Protein AF-A0A9D2PCH5-F1 (afdb_monomer_lite)

Foldseek 3Di:
DVVVVVVVVVVVCCCVPPVVVCVVVVVVVVCCVVVVNVVVVCVVVVCCQLVVVVVCPDDDDDPPDDRPVRD

pLDDT: mean 76.45, std 14.34, range [45.94, 95.0]

Secondary structure (DSSP, 8-state):
-HHHHHHHHHHHHHIIIIIHHHHHHHHHHHHHHHTTSHHHHHHHHHHHHHHHHHH-TTS---TT---TTT-

Structure (mmCIF, N/CA/C/O backbone):
data_AF-A0A9D2PCH5-F1
#
_entry.id   AF-A0A9D2PCH5-F1
#
loop_
_atom_site.group_PDB
_atom_site.id
_atom_site.type_symbol
_atom_site.label_atom_id
_atom_site.label_alt_id
_atom_site.label_comp_id
_atom_site.label_asym_id
_atom_site.label_entity_id
_atom_site.label_seq_id
_atom_site.pdbx_PDB_ins_code
_atom_site.Cartn_x
_atom_site.Cartn_y
_atom_site.Cartn_z
_atom_site.occupancy
_atom_site.B_iso_or_equiv
_atom_site.auth_seq_id
_atom_site.auth_comp_id
_atom_site.auth_asym_id
_atom_site.auth_atom_id
_atom_site.pdbx_PDB_model_num
ATOM 1 N N . MET A 1 1 ? -13.417 0.913 36.139 1.00 60.50 1 MET A N 1
ATOM 2 C CA . MET A 1 1 ? -12.113 1.108 35.462 1.00 60.50 1 MET A CA 1
ATOM 3 C C . MET A 1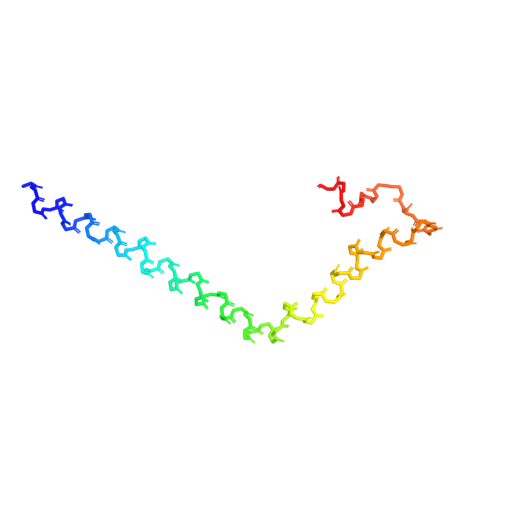 1 ? -11.834 0.027 34.419 1.00 60.50 1 MET A C 1
ATOM 5 O O . MET A 1 1 ? -11.277 0.347 33.380 1.00 60.50 1 MET A O 1
ATOM 9 N N . GLU A 1 2 ? -12.266 -1.221 34.621 1.00 69.38 2 GLU A N 1
ATOM 10 C CA . GLU A 1 2 ? -12.045 -2.316 33.656 1.00 69.38 2 GLU A CA 1
ATOM 11 C C . GLU A 1 2 ? -12.882 -2.193 32.371 1.00 69.38 2 GLU A C 1
ATOM 13 O O . GLU A 1 2 ? -12.374 -2.418 31.277 1.00 69.38 2 GLU A O 1
ATOM 18 N N . THR A 1 3 ? -14.131 -1.732 32.469 1.00 73.38 3 THR A N 1
ATOM 19 C CA . THR A 1 3 ? -15.048 -1.613 31.320 1.00 73.38 3 THR A CA 1
ATOM 20 C C . THR A 1 3 ? -14.605 -0.554 30.305 1.00 73.38 3 THR A C 1
ATOM 22 O O . THR A 1 3 ? -14.746 -0.747 29.102 1.00 73.38 3 THR A O 1
ATOM 25 N N . VAL A 1 4 ? -14.022 0.555 30.779 1.00 80.00 4 VAL A N 1
ATOM 26 C CA . VAL A 1 4 ? -13.479 1.616 29.912 1.00 80.00 4 VAL A CA 1
ATOM 27 C C . VAL A 1 4 ? -12.241 1.109 29.173 1.00 80.00 4 VAL A C 1
ATOM 29 O O . VAL A 1 4 ? -12.131 1.305 27.968 1.00 80.00 4 VAL A O 1
ATOM 32 N N . ASN A 1 5 ? -11.354 0.379 29.856 1.00 81.62 5 ASN A N 1
ATOM 33 C CA . ASN A 1 5 ? -10.176 -0.222 29.228 1.00 81.62 5 ASN A CA 1
ATOM 34 C C . ASN A 1 5 ? -10.539 -1.292 28.189 1.00 81.62 5 ASN A C 1
ATOM 36 O O . ASN A 1 5 ? -9.889 -1.372 27.148 1.00 81.62 5 ASN A O 1
ATOM 40 N N . GLN A 1 6 ? -11.594 -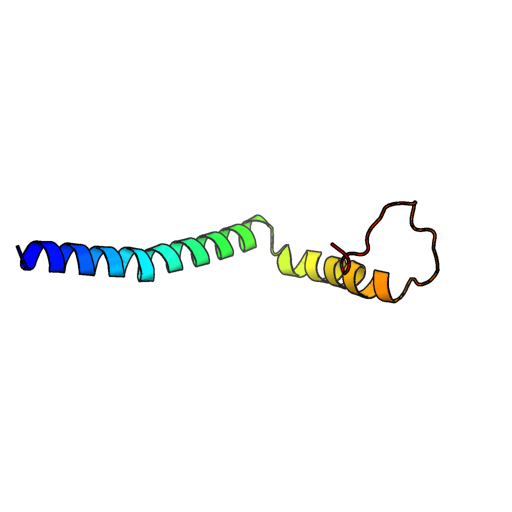2.078 28.425 1.00 80.31 6 GLN A N 1
ATOM 41 C CA . GLN A 1 6 ? -12.098 -3.037 27.438 1.00 80.31 6 GLN A CA 1
ATOM 42 C C . GLN A 1 6 ? -12.668 -2.344 26.195 1.00 80.31 6 GLN A C 1
ATOM 44 O O . GLN A 1 6 ? -12.386 -2.774 25.078 1.00 80.31 6 GLN A O 1
ATOM 49 N N . LEU A 1 7 ? -13.411 -1.248 26.371 1.00 84.06 7 LEU A N 1
ATOM 50 C CA . LEU A 1 7 ? -13.923 -0.436 25.263 1.00 84.06 7 LEU A CA 1
ATOM 51 C C . LEU A 1 7 ? -12.789 0.201 24.450 1.00 84.06 7 LEU A C 1
ATOM 53 O O . LEU A 1 7 ? -12.806 0.150 23.223 1.00 84.06 7 LEU A O 1
ATOM 57 N N . VAL A 1 8 ? -11.776 0.748 25.127 1.00 86.19 8 VAL A N 1
ATOM 58 C CA . VAL A 1 8 ? -10.599 1.351 24.482 1.00 86.19 8 VAL A CA 1
ATOM 59 C C . VAL A 1 8 ? -9.750 0.301 23.758 1.00 86.19 8 VAL A C 1
ATOM 61 O O . VAL A 1 8 ? -9.272 0.573 22.655 1.00 86.19 8 VAL A O 1
ATOM 64 N N . SER A 1 9 ? -9.600 -0.902 24.326 1.00 84.00 9 SER A N 1
ATOM 65 C CA . SER A 1 9 ? -8.918 -2.014 23.648 1.00 84.00 9 SER A CA 1
ATOM 66 C C . SER A 1 9 ? -9.664 -2.443 22.392 1.00 84.00 9 SER A C 1
ATOM 68 O O . SER A 1 9 ? -9.055 -2.501 21.332 1.00 84.00 9 SER A O 1
ATOM 70 N N . GLN A 1 10 ? -10.982 -2.660 22.465 1.00 85.56 10 GLN A N 1
ATOM 71 C CA . GLN A 1 10 ? -11.773 -3.047 21.290 1.00 85.56 10 GLN A CA 1
ATOM 72 C C . GLN A 1 10 ? -11.770 -1.970 20.201 1.00 85.56 10 GLN A C 1
ATOM 74 O O . GLN A 1 10 ? -11.646 -2.285 19.019 1.00 85.56 10 GLN A O 1
ATOM 79 N N . ALA A 1 11 ? -11.869 -0.695 20.588 1.00 86.12 11 ALA A N 1
ATOM 80 C CA . ALA A 1 11 ? -11.790 0.412 19.643 1.00 86.12 11 ALA A CA 1
ATOM 81 C C . ALA A 1 11 ? -10.409 0.493 18.977 1.00 86.12 11 ALA A C 1
ATOM 83 O O . ALA A 1 11 ? -10.327 0.692 17.765 1.00 86.12 11 ALA A O 1
ATOM 84 N N . SER A 1 12 ? -9.333 0.298 19.746 1.00 87.81 12 SER A N 1
ATOM 85 C CA . SER A 1 12 ? -7.972 0.249 19.203 1.00 87.81 12 SER A CA 1
ATOM 86 C C . SER A 1 12 ? -7.803 -0.914 18.232 1.00 87.81 12 SER A C 1
ATOM 88 O O . SER A 1 12 ? -7.312 -0.706 17.127 1.00 87.81 12 SER A O 1
ATOM 90 N N . ASP A 1 13 ? -8.264 -2.112 18.589 1.00 87.94 13 ASP A N 1
ATOM 91 C CA . ASP A 1 13 ? -8.189 -3.286 17.715 1.00 87.94 13 ASP A CA 1
ATOM 92 C C . ASP A 1 13 ? -8.939 -3.064 16.398 1.00 87.94 13 ASP A C 1
ATOM 94 O O . ASP A 1 13 ? -8.420 -3.351 15.319 1.00 87.94 13 ASP A O 1
ATOM 98 N N . PHE A 1 14 ? -10.129 -2.463 16.460 1.00 89.25 14 PHE A N 1
ATOM 99 C CA . PHE A 1 14 ? -10.908 -2.134 15.269 1.00 89.25 14 PHE A CA 1
ATOM 100 C C . PHE A 1 14 ? -10.213 -1.090 14.381 1.00 89.25 14 PHE A C 1
ATOM 102 O O . PHE A 1 14 ? -10.183 -1.230 13.155 1.00 89.25 14 PHE A O 1
ATOM 109 N N . LEU A 1 15 ? -9.614 -0.059 14.984 1.00 88.94 15 LEU A N 1
ATOM 110 C CA . LEU A 1 15 ? -8.857 0.967 14.266 1.00 88.94 15 LEU A CA 1
ATOM 111 C C . LEU A 1 15 ? -7.632 0.376 13.551 1.00 88.94 15 LEU A C 1
ATOM 113 O O . LEU A 1 15 ? -7.414 0.649 12.367 1.00 88.94 15 LEU A O 1
ATOM 117 N N . TRP A 1 16 ? -6.855 -0.452 14.253 1.00 89.88 16 TRP A N 1
ATOM 118 C CA . TRP A 1 16 ? -5.609 -1.009 13.729 1.00 89.88 16 TRP A CA 1
ATOM 119 C C . TRP A 1 16 ? -5.825 -2.143 12.726 1.00 89.88 16 TRP A C 1
ATOM 121 O O . TRP A 1 16 ? -5.106 -2.207 11.732 1.00 89.88 16 TRP A O 1
ATOM 131 N N . ASN A 1 17 ? -6.812 -3.015 12.936 1.00 88.00 17 ASN A N 1
ATOM 132 C CA . ASN A 1 17 ? -7.071 -4.121 12.015 1.00 88.00 17 ASN A CA 1
ATOM 133 C C . ASN A 1 17 ? -7.991 -3.716 10.866 1.00 88.00 17 ASN A C 1
ATOM 135 O O . ASN A 1 17 ? -7.658 -3.919 9.705 1.00 88.00 17 ASN A O 1
ATOM 139 N N . VAL A 1 18 ? -9.158 -3.139 11.146 1.00 90.31 18 VAL A N 1
ATOM 140 C CA . VAL A 1 18 ? -10.173 -2.942 10.102 1.00 90.31 18 VAL A CA 1
ATOM 141 C C . VAL A 1 18 ? -9.925 -1.644 9.343 1.00 90.31 18 VAL A C 1
ATOM 143 O O . VAL A 1 18 ? -9.829 -1.644 8.115 1.00 90.31 18 VAL A O 1
ATOM 146 N N . ILE A 1 19 ? -9.784 -0.531 10.062 1.00 92.56 19 ILE A N 1
ATOM 147 C CA . ILE A 1 19 ? -9.681 0.794 9.438 1.00 92.56 19 ILE A CA 1
ATOM 148 C C . ILE A 1 19 ? -8.379 0.959 8.657 1.00 92.56 19 ILE A C 1
ATOM 150 O O . ILE A 1 19 ? -8.424 1.420 7.516 1.00 92.56 19 ILE A O 1
ATOM 154 N N . LEU A 1 20 ? -7.234 0.552 9.211 1.00 92.44 20 LEU A N 1
ATOM 155 C CA . LEU A 1 20 ? -5.965 0.664 8.487 1.00 92.44 20 LEU A CA 1
ATOM 156 C C . LEU A 1 20 ? -5.909 -0.226 7.250 1.00 92.44 20 LEU A C 1
ATOM 158 O O . LEU A 1 20 ? -5.443 0.239 6.212 1.00 92.44 20 LEU A O 1
ATOM 162 N N . ILE A 1 21 ? -6.405 -1.465 7.321 1.00 93.94 21 ILE A N 1
ATOM 163 C CA . ILE A 1 21 ? -6.432 -2.354 6.152 1.00 93.94 21 ILE A CA 1
ATOM 164 C C . ILE A 1 21 ? -7.325 -1.763 5.063 1.00 93.94 21 ILE A C 1
ATOM 166 O O . ILE A 1 21 ? -6.909 -1.708 3.905 1.00 93.94 21 ILE A O 1
ATOM 170 N N . ILE A 1 22 ? -8.518 -1.272 5.413 1.00 95.00 22 ILE A N 1
ATOM 171 C CA . ILE A 1 22 ? -9.419 -0.641 4.440 1.00 95.00 22 ILE A CA 1
ATOM 172 C C . ILE A 1 22 ? -8.784 0.613 3.843 1.00 95.00 22 ILE A C 1
ATOM 174 O O . ILE A 1 22 ? -8.856 0.809 2.632 1.00 95.00 22 ILE A O 1
ATOM 178 N N . LEU A 1 23 ? -8.139 1.452 4.653 1.00 94.25 23 LEU A N 1
ATOM 179 C CA . LEU A 1 23 ? -7.505 2.673 4.169 1.00 94.25 23 LEU A CA 1
ATOM 180 C C . LEU A 1 23 ? -6.316 2.359 3.256 1.00 94.25 23 LEU A C 1
ATOM 182 O O . LEU A 1 23 ? -6.202 2.936 2.177 1.00 94.25 23 LEU A O 1
ATOM 186 N N . LEU A 1 24 ? -5.460 1.410 3.628 1.00 93.88 24 LEU A N 1
ATOM 187 C CA . LEU A 1 24 ? -4.307 1.006 2.826 1.00 93.88 24 LEU A CA 1
ATOM 188 C C . LEU A 1 24 ? -4.735 0.328 1.518 1.00 93.88 24 LEU A C 1
ATOM 190 O O . LEU A 1 24 ? -4.265 0.687 0.438 1.00 93.88 24 LEU A O 1
ATOM 194 N N . CYS A 1 25 ? -5.662 -0.626 1.593 1.00 94.38 25 CYS A N 1
ATOM 195 C CA . CYS A 1 25 ? -6.147 -1.341 0.419 1.00 94.38 25 CYS A CA 1
ATOM 196 C C . CYS A 1 25 ? -6.967 -0.411 -0.487 1.00 94.38 25 CYS A C 1
ATOM 198 O O . CYS A 1 25 ? -6.738 -0.350 -1.693 1.00 94.38 25 CYS A O 1
ATOM 200 N N . GLY A 1 26 ? -7.856 0.395 0.097 1.00 94.81 26 GLY A N 1
ATOM 201 C CA . GLY A 1 26 ? -8.670 1.380 -0.608 1.00 94.81 26 GLY A CA 1
ATOM 202 C C . GLY A 1 26 ? -7.833 2.454 -1.301 1.00 94.81 26 GLY A C 1
ATOM 203 O O . GLY A 1 26 ? -8.071 2.742 -2.473 1.00 94.81 26 GLY A O 1
ATOM 204 N N . THR A 1 27 ? -6.809 3.003 -0.639 1.00 93.81 27 THR A N 1
ATOM 205 C CA . THR A 1 27 ? -5.880 3.959 -1.275 1.00 93.81 27 THR A CA 1
ATOM 206 C C . THR A 1 27 ? -5.048 3.300 -2.373 1.00 93.81 27 THR A C 1
ATOM 208 O O . THR A 1 27 ? -4.878 3.893 -3.440 1.00 93.81 27 THR A O 1
ATOM 211 N N . GLY A 1 28 ? -4.600 2.056 -2.176 1.00 91.06 28 GLY A N 1
ATOM 212 C CA . GLY A 1 28 ? -3.923 1.265 -3.205 1.00 91.06 28 GLY A CA 1
ATOM 213 C C . GLY A 1 28 ? -4.787 1.059 -4.453 1.00 91.06 28 GLY A C 1
ATOM 214 O O . GLY A 1 28 ? -4.343 1.324 -5.575 1.00 91.06 28 GLY A O 1
ATOM 215 N N . ILE A 1 29 ? -6.049 0.661 -4.274 1.00 91.31 29 ILE A N 1
ATOM 216 C CA . ILE A 1 29 ? -7.018 0.492 -5.367 1.00 91.31 29 ILE A CA 1
ATOM 217 C C . ILE A 1 29 ? -7.320 1.840 -6.032 1.00 91.31 29 ILE A C 1
ATOM 219 O O . ILE A 1 29 ? -7.283 1.941 -7.261 1.00 91.31 29 ILE A O 1
ATOM 223 N N . TYR A 1 30 ? -7.550 2.894 -5.246 1.00 91.94 30 TYR A N 1
ATOM 224 C CA . TYR A 1 30 ? -7.815 4.240 -5.755 1.00 91.94 30 TYR A CA 1
ATOM 225 C C . TYR A 1 30 ? -6.678 4.742 -6.649 1.00 91.94 30 TYR A C 1
ATOM 227 O O . TYR A 1 30 ? -6.922 5.184 -7.774 1.00 91.94 30 TYR A O 1
ATOM 235 N N . PHE A 1 31 ? -5.426 4.620 -6.201 1.00 89.31 31 PHE A N 1
ATOM 236 C CA . PHE A 1 31 ? -4.274 4.988 -7.019 1.00 89.31 31 PHE A CA 1
ATOM 237 C C . PHE A 1 31 ? -4.134 4.098 -8.254 1.00 89.31 31 PHE A C 1
ATOM 239 O O . PHE A 1 31 ? -3.819 4.610 -9.328 1.00 89.31 31 PHE A O 1
ATOM 246 N N . THR A 1 32 ? -4.427 2.801 -8.150 1.00 86.31 32 THR A N 1
ATOM 247 C CA . THR A 1 32 ? -4.370 1.870 -9.288 1.00 86.31 32 THR A CA 1
ATOM 248 C C . THR A 1 32 ? -5.344 2.274 -10.399 1.00 86.31 32 THR A C 1
ATOM 250 O O . THR A 1 32 ? -4.959 2.326 -11.573 1.00 86.31 32 THR A O 1
ATOM 253 N N . ILE A 1 33 ? -6.578 2.639 -10.034 1.00 87.19 33 ILE A N 1
ATOM 254 C CA . ILE A 1 33 ? -7.608 3.095 -10.976 1.00 87.19 33 ILE A CA 1
ATOM 255 C C . ILE A 1 33 ? -7.268 4.491 -11.515 1.00 87.19 33 ILE A C 1
ATOM 257 O O . ILE A 1 33 ? -7.241 4.688 -12.732 1.00 87.19 33 ILE A O 1
ATOM 261 N N . ARG A 1 34 ? -6.936 5.454 -10.640 1.00 87.19 34 ARG A N 1
ATOM 262 C CA . ARG A 1 34 ? -6.631 6.843 -11.032 1.00 87.19 34 ARG A CA 1
ATOM 263 C C . ARG A 1 34 ? -5.423 6.928 -11.966 1.00 87.19 34 ARG A C 1
ATOM 265 O O . ARG A 1 34 ? -5.444 7.679 -12.937 1.00 87.19 34 ARG A O 1
ATOM 272 N N . LEU A 1 35 ? -4.385 6.135 -11.706 1.00 84.56 35 LEU A N 1
ATOM 273 C CA . LEU A 1 35 ? -3.166 6.087 -12.518 1.00 84.56 35 LEU A CA 1
ATOM 274 C C . LEU A 1 35 ? -3.315 5.164 -13.746 1.00 84.56 35 LEU A C 1
ATOM 276 O O . LEU A 1 35 ? -2.347 4.944 -14.473 1.00 84.56 35 LEU A O 1
ATOM 280 N N . ARG A 1 36 ? -4.521 4.628 -14.001 1.00 81.88 36 ARG A N 1
ATOM 281 C CA . ARG A 1 36 ? -4.868 3.763 -15.144 1.00 81.88 36 ARG A CA 1
ATOM 282 C C . ARG A 1 36 ? -3.910 2.571 -15.289 1.00 81.88 36 ARG A C 1
ATOM 284 O O . ARG A 1 36 ? -3.381 2.332 -16.384 1.00 81.88 36 ARG A O 1
ATOM 291 N N . PHE A 1 37 ? -3.695 1.848 -14.185 1.00 82.12 37 PHE A N 1
ATOM 292 C CA . PHE A 1 37 ? -2.786 0.697 -14.080 1.00 82.12 37 PHE A CA 1
ATOM 293 C C . PHE A 1 37 ? -1.329 1.036 -14.427 1.00 82.12 37 PHE A C 1
ATOM 295 O O . PHE A 1 37 ? -0.652 0.320 -15.169 1.00 82.12 37 PHE A O 1
ATOM 302 N N . ILE A 1 38 ? -0.820 2.140 -13.872 1.00 78.31 38 ILE A N 1
ATOM 303 C CA . ILE A 1 38 ? 0.574 2.542 -14.089 1.00 78.31 38 ILE A CA 1
ATOM 304 C C . ILE A 1 38 ? 1.574 1.497 -13.599 1.00 78.31 38 ILE A C 1
ATOM 306 O O . ILE A 1 38 ? 2.626 1.369 -14.213 1.00 78.31 38 ILE A O 1
ATOM 310 N N . GLN A 1 39 ? 1.224 0.717 -12.567 1.00 78.38 39 GLN A N 1
ATOM 311 C CA . GLN A 1 39 ? 2.033 -0.408 -12.104 1.00 78.38 39 GLN A CA 1
ATOM 312 C C . GLN A 1 39 ? 2.359 -1.330 -13.281 1.00 78.38 39 GLN A C 1
ATOM 314 O O . GLN A 1 39 ? 3.523 -1.524 -13.567 1.00 78.38 39 GLN A O 1
ATOM 319 N N . VAL A 1 40 ? 1.383 -1.762 -14.084 1.00 79.25 40 VAL A N 1
ATOM 320 C CA . VAL A 1 40 ? 1.644 -2.637 -15.244 1.00 79.25 40 VAL A CA 1
ATOM 321 C C . VAL A 1 40 ? 2.359 -1.900 -16.385 1.00 79.25 40 VAL A C 1
ATOM 323 O O . VAL A 1 40 ? 3.297 -2.436 -16.976 1.00 79.25 40 VAL A O 1
ATOM 326 N N . ARG A 1 41 ? 1.963 -0.655 -16.697 1.00 75.75 41 ARG A N 1
ATOM 327 C CA . ARG A 1 41 ? 2.562 0.099 -17.819 1.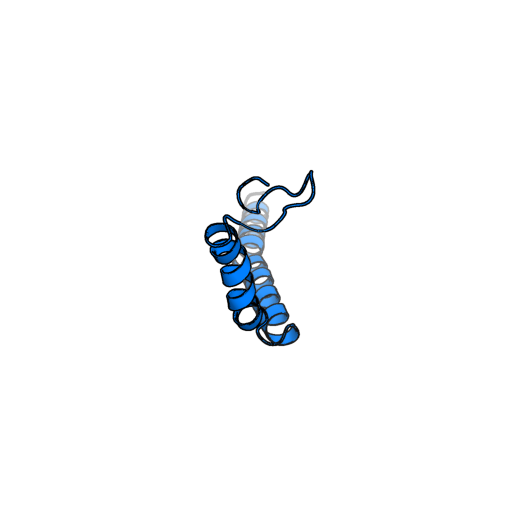00 75.75 41 ARG A CA 1
ATOM 328 C C . ARG A 1 41 ? 4.028 0.459 -17.585 1.00 75.75 41 ARG A C 1
ATOM 330 O O . ARG A 1 41 ? 4.848 0.307 -18.485 1.00 75.75 41 ARG A O 1
ATOM 337 N N . LYS A 1 42 ? 4.350 0.965 -16.392 1.00 75.31 42 LYS A N 1
ATOM 338 C CA . LYS A 1 42 ? 5.697 1.410 -16.016 1.00 75.31 42 LYS A CA 1
ATOM 339 C C . LYS A 1 42 ? 6.559 0.268 -15.492 1.00 75.31 42 LYS A C 1
ATOM 341 O O . LYS A 1 42 ? 7.771 0.415 -15.527 1.00 75.31 42 LYS A O 1
ATOM 346 N N . PHE A 1 43 ? 5.994 -0.873 -15.085 1.00 82.50 43 PHE A N 1
ATOM 347 C CA . PHE A 1 43 ? 6.791 -2.031 -14.662 1.00 82.50 43 PHE A CA 1
ATOM 348 C C . PHE A 1 43 ? 7.702 -2.544 -15.777 1.00 82.50 43 PHE A C 1
ATOM 350 O O . PHE A 1 43 ? 8.874 -2.792 -15.528 1.00 82.50 43 PHE A O 1
ATOM 357 N N . LYS A 1 44 ? 7.229 -2.599 -17.031 1.00 76.31 44 LYS A N 1
ATOM 358 C CA . LYS A 1 44 ? 8.083 -2.988 -18.170 1.00 76.31 44 LYS A CA 1
ATOM 359 C C . LYS A 1 44 ? 9.262 -2.030 -18.367 1.00 76.31 44 LYS A C 1
ATOM 361 O O . LYS A 1 44 ? 10.368 -2.465 -18.676 1.00 76.31 44 LYS A O 1
ATOM 366 N N . GLU A 1 45 ? 9.031 -0.734 -18.186 1.00 78.81 45 GLU A N 1
ATOM 367 C CA . GLU A 1 45 ? 10.065 0.291 -18.319 1.00 78.81 45 GLU A CA 1
ATOM 368 C C . GLU A 1 45 ? 11.025 0.295 -17.124 1.00 78.81 45 GLU A C 1
ATOM 370 O O . GLU A 1 45 ? 12.232 0.364 -17.324 1.00 78.81 45 GLU A O 1
ATOM 375 N N . GLY A 1 46 ? 10.514 0.102 -15.906 1.00 79.94 46 GLY A N 1
ATOM 376 C CA . GLY A 1 46 ? 11.307 -0.095 -14.693 1.00 79.94 46 GLY A CA 1
ATOM 377 C C . GLY A 1 46 ? 12.188 -1.339 -14.779 1.00 79.94 46 GLY A C 1
ATOM 378 O O . GLY A 1 46 ? 13.391 -1.244 -14.566 1.00 79.94 46 GLY A O 1
ATOM 379 N N . CYS A 1 47 ? 11.645 -2.484 -15.205 1.00 79.50 47 CYS A N 1
ATOM 380 C CA . CYS A 1 47 ? 12.443 -3.676 -15.486 1.00 79.50 47 CYS A CA 1
ATOM 381 C C . CYS A 1 47 ? 13.463 -3.414 -16.599 1.00 79.50 47 CYS A C 1
ATOM 383 O O . CYS A 1 47 ? 14.608 -3.824 -16.474 1.00 79.50 47 CYS A O 1
ATOM 385 N N . ARG A 1 48 ? 13.111 -2.692 -17.669 1.00 77.19 48 ARG A N 1
ATOM 386 C CA . ARG A 1 48 ? 14.094 -2.320 -18.697 1.00 77.19 48 ARG A CA 1
ATOM 387 C C . ARG A 1 48 ? 15.206 -1.428 -18.143 1.00 77.19 48 ARG A C 1
ATOM 389 O O . ARG A 1 48 ? 16.331 -1.586 -18.582 1.00 77.19 48 ARG A O 1
ATOM 396 N N . LEU A 1 49 ? 14.933 -0.522 -17.212 1.00 76.00 49 LEU A N 1
ATOM 397 C CA . LEU A 1 49 ? 15.958 0.330 -16.600 1.00 76.00 49 LEU A CA 1
ATOM 398 C C . LEU A 1 49 ? 16.862 -0.483 -15.665 1.00 76.00 49 LEU A C 1
ATOM 400 O O . LEU A 1 49 ? 18.080 -0.466 -15.817 1.00 76.00 49 LEU A O 1
ATOM 404 N N . VAL A 1 50 ? 16.260 -1.282 -14.784 1.00 77.56 50 VAL A N 1
ATOM 405 C CA . VAL A 1 50 ? 16.957 -2.140 -13.813 1.00 77.56 50 VAL A CA 1
ATOM 406 C C . VAL A 1 50 ? 17.785 -3.229 -14.516 1.00 77.56 50 VAL A C 1
ATOM 408 O O . VAL A 1 50 ? 18.959 -3.409 -14.214 1.00 77.56 50 VAL A O 1
ATOM 411 N N . PHE A 1 51 ? 17.225 -3.924 -15.512 1.00 72.50 51 PHE A N 1
ATOM 412 C CA . PHE A 1 51 ? 17.922 -4.982 -16.260 1.00 72.50 51 PHE A CA 1
ATOM 413 C C . PHE A 1 51 ? 18.710 -4.466 -17.476 1.00 72.50 51 PHE A C 1
ATOM 415 O O . PHE A 1 51 ? 19.648 -5.118 -17.931 1.00 72.50 51 PHE A O 1
ATOM 422 N N . GLY A 1 52 ? 18.363 -3.301 -18.018 1.00 63.31 52 GLY A N 1
ATOM 423 C CA . GLY A 1 52 ? 19.081 -2.661 -19.123 1.00 63.31 52 GLY A CA 1
ATOM 424 C C . GLY A 1 52 ? 20.393 -2.038 -18.669 1.00 63.31 52 GLY A C 1
ATOM 425 O O . GLY A 1 52 ? 21.394 -2.219 -19.356 1.00 63.31 52 GLY A O 1
ATOM 426 N N . HIS A 1 53 ? 20.444 -1.428 -17.480 1.00 59.25 53 HIS A N 1
ATOM 427 C CA . HIS A 1 53 ? 21.713 -0.989 -16.880 1.00 59.25 53 HIS A CA 1
ATOM 428 C C . HIS A 1 53 ? 22.674 -2.161 -16.614 1.00 59.25 53 HIS A C 1
ATOM 430 O O . HIS A 1 53 ? 23.884 -1.969 -16.646 1.00 59.25 53 HIS A O 1
ATOM 436 N N . MET A 1 54 ? 22.169 -3.391 -16.441 1.00 58.00 54 MET A N 1
ATOM 437 C CA . MET A 1 54 ? 23.019 -4.590 -16.370 1.00 58.00 54 MET A CA 1
ATOM 438 C C . MET A 1 54 ? 23.537 -5.064 -17.741 1.00 58.00 54 MET A C 1
ATOM 440 O O . MET A 1 54 ? 24.560 -5.744 -17.800 1.00 58.00 54 MET A O 1
ATOM 444 N N . ARG A 1 55 ? 22.864 -4.720 -18.853 1.00 51.81 55 ARG A N 1
ATOM 445 C CA . ARG A 1 55 ? 23.270 -5.105 -20.222 1.00 51.81 55 ARG A CA 1
ATOM 446 C C . ARG A 1 55 ? 24.131 -4.054 -20.929 1.00 51.81 55 ARG A C 1
ATOM 448 O O . ARG A 1 55 ? 24.936 -4.431 -21.776 1.00 51.81 55 ARG A O 1
ATOM 455 N N . PHE A 1 56 ? 24.012 -2.772 -20.583 1.00 51.25 56 PHE A N 1
ATOM 456 C CA . PHE A 1 56 ? 24.823 -1.684 -21.144 1.00 51.25 56 PHE A CA 1
ATOM 457 C C . PHE A 1 56 ? 26.119 -1.468 -20.356 1.00 51.25 56 PHE A C 1
ATOM 459 O O . PHE A 1 56 ? 26.396 -0.401 -19.818 1.00 51.25 56 PHE A O 1
ATOM 466 N N . LYS A 1 57 ? 26.977 -2.488 -20.352 1.00 49.97 57 LYS A N 1
ATOM 467 C CA . LYS A 1 57 ? 28.407 -2.318 -20.085 1.00 49.97 57 LYS A CA 1
ATOM 468 C C . LYS A 1 57 ? 29.049 -1.667 -21.318 1.00 49.97 57 LYS A C 1
ATOM 470 O O . LYS A 1 57 ? 29.723 -2.353 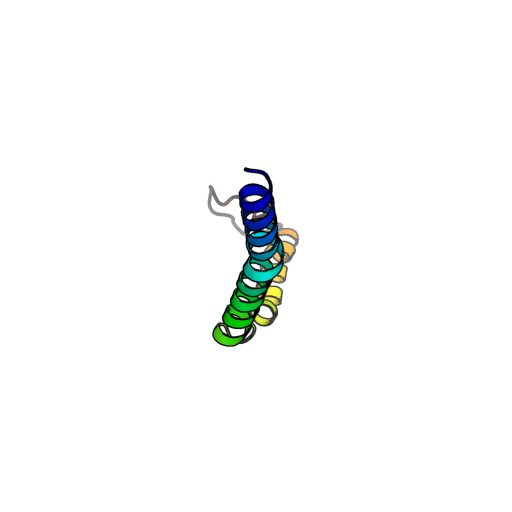-22.079 1.00 49.97 57 LYS A O 1
ATOM 475 N N . GLY A 1 58 ? 28.776 -0.385 -21.590 1.00 52.94 58 GLY A N 1
ATOM 476 C CA . GLY A 1 58 ? 29.361 0.226 -22.789 1.00 52.94 58 GLY A CA 1
ATOM 477 C C . GLY A 1 58 ? 29.160 1.708 -23.091 1.00 52.94 58 GLY A C 1
ATOM 478 O O . GLY A 1 58 ? 30.008 2.240 -23.800 1.00 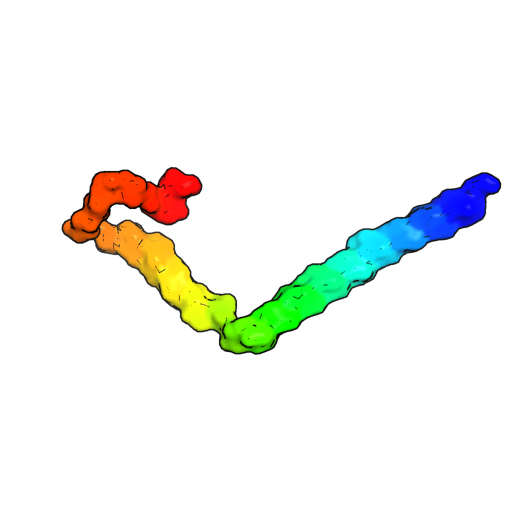52.94 58 GLY A O 1
ATOM 479 N N . GLU A 1 59 ? 28.138 2.411 -22.592 1.00 52.12 59 GLU A N 1
ATOM 480 C CA . GLU A 1 59 ? 27.902 3.789 -23.060 1.00 52.12 59 GLU A CA 1
ATOM 481 C C . GLU A 1 59 ? 27.822 4.813 -21.922 1.00 52.12 59 GLU A C 1
ATOM 483 O O . GLU A 1 59 ? 26.823 4.934 -21.225 1.00 52.12 59 GLU A O 1
ATOM 488 N N . LYS A 1 60 ? 28.957 5.505 -21.741 1.00 50.94 60 LYS A N 1
ATOM 489 C CA . LYS A 1 60 ? 29.149 6.860 -21.196 1.00 50.94 60 LYS A CA 1
ATOM 490 C C . LYS A 1 60 ? 28.171 7.290 -20.090 1.00 50.94 60 LYS A C 1
ATOM 492 O O . LYS A 1 60 ? 27.305 8.128 -20.309 1.00 50.94 60 LYS A O 1
ATOM 497 N N . SER A 1 61 ? 28.407 6.785 -18.881 1.00 52.41 61 SER A N 1
ATOM 498 C CA . SER A 1 61 ? 27.904 7.399 -17.648 1.00 52.41 61 SER A CA 1
ATOM 499 C C . SER A 1 61 ? 28.639 8.723 -17.422 1.00 52.41 61 SER A C 1
ATOM 501 O O . SER A 1 61 ? 29.874 8.747 -17.398 1.00 52.41 61 SER A O 1
ATOM 503 N N . SER A 1 62 ? 27.897 9.822 -17.282 1.00 52.19 62 SER A N 1
ATOM 504 C CA . SER A 1 62 ? 28.474 11.096 -16.847 1.00 52.19 62 SER A CA 1
ATOM 505 C C . SER A 1 62 ? 28.963 10.947 -15.405 1.00 52.19 62 SER A C 1
ATOM 507 O O . SER A 1 62 ? 28.324 10.283 -14.587 1.00 52.19 62 SER A O 1
ATOM 509 N N . ALA A 1 63 ? 30.128 11.522 -15.097 1.00 45.94 63 ALA A N 1
ATOM 510 C CA . ALA A 1 63 ? 30.785 11.388 -13.800 1.00 45.94 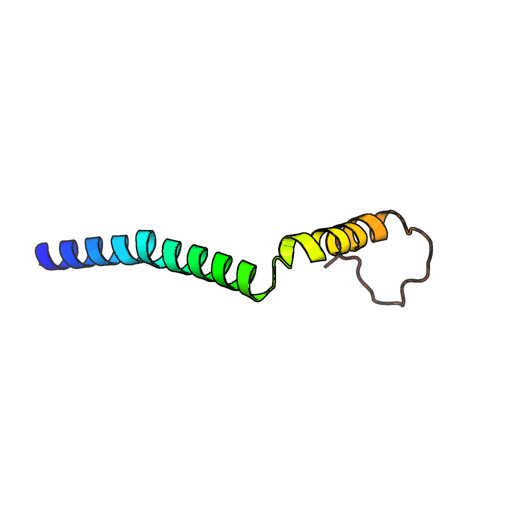63 ALA A CA 1
ATOM 511 C C . ALA A 1 63 ? 29.839 11.788 -12.649 1.00 45.94 63 ALA A C 1
ATOM 513 O O . ALA A 1 63 ? 29.542 12.967 -12.474 1.00 45.94 63 ALA A O 1
ATOM 514 N N . GLY A 1 64 ? 29.368 10.798 -11.882 1.00 60.06 64 GLY A N 1
ATOM 515 C CA . GLY A 1 64 ? 28.506 10.991 -10.708 1.00 60.06 64 GLY A CA 1
ATOM 516 C C . GLY A 1 64 ? 27.177 10.229 -10.728 1.00 60.06 64 GLY A C 1
ATOM 517 O O . GLY A 1 64 ? 26.508 10.175 -9.699 1.00 60.06 64 GLY A O 1
ATOM 518 N N . GLU A 1 65 ? 26.788 9.611 -11.845 1.00 62.47 65 GLU A N 1
ATOM 519 C CA . GLU A 1 65 ? 25.555 8.816 -11.907 1.00 62.47 65 GLU A CA 1
ATOM 520 C C . GLU A 1 65 ? 25.771 7.434 -11.262 1.00 62.47 65 GLU A C 1
ATOM 522 O O . GLU A 1 65 ? 26.369 6.531 -11.847 1.00 62.47 65 GLU A O 1
ATOM 527 N N . MET A 1 66 ? 25.310 7.268 -10.018 1.00 64.31 66 MET A N 1
ATOM 528 C CA . MET A 1 66 ? 25.287 5.968 -9.342 1.00 64.31 66 MET A CA 1
ATOM 529 C C . MET A 1 66 ? 24.287 5.041 -10.032 1.00 64.31 66 MET A C 1
ATOM 531 O O . MET A 1 66 ? 23.175 5.445 -10.382 1.00 64.31 66 MET A O 1
ATOM 535 N N . THR A 1 67 ? 24.665 3.776 -10.226 1.00 66.44 67 THR A N 1
ATOM 536 C CA . THR A 1 67 ? 23.716 2.797 -10.766 1.00 66.44 67 THR A CA 1
ATOM 537 C C . THR A 1 67 ? 22.538 2.617 -9.794 1.00 66.44 67 THR A C 1
ATOM 539 O O . THR A 1 67 ? 22.721 2.767 -8.588 1.00 66.44 67 THR A O 1
ATOM 542 N N . PRO A 1 68 ? 21.339 2.226 -10.260 1.00 60.88 68 PRO A N 1
ATOM 543 C CA . PRO A 1 68 ? 20.178 1.965 -9.392 1.00 60.88 68 PRO A CA 1
ATOM 544 C C . PRO A 1 68 ? 20.385 0.863 -8.336 1.00 60.88 68 PRO A C 1
ATOM 546 O O . PRO A 1 68 ? 19.499 0.603 -7.532 1.00 60.88 68 PRO A O 1
ATOM 549 N N . PHE A 1 69 ? 21.529 0.177 -8.378 1.00 61.22 69 PHE A N 1
ATOM 550 C CA . PHE A 1 69 ? 21.956 -0.836 -7.414 1.00 61.22 69 PHE A CA 1
ATOM 551 C C . PHE A 1 69 ? 23.024 -0.320 -6.437 1.00 61.22 69 PHE A C 1
ATOM 553 O O . PHE A 1 69 ? 23.470 -1.064 -5.571 1.00 61.22 69 PHE A O 1
ATOM 560 N N . GLN A 1 70 ? 23.470 0.924 -6.615 1.00 61.16 70 GLN A N 1
ATOM 561 C CA . GLN A 1 70 ? 24.472 1.613 -5.802 1.00 61.16 70 GLN A CA 1
ATOM 562 C C . GLN A 1 70 ? 23.886 2.792 -5.008 1.00 61.16 70 GLN A C 1
ATOM 564 O O . GLN A 1 70 ? 24.642 3.445 -4.292 1.00 61.16 70 GLN A O 1
ATOM 569 N N . SER A 1 71 ? 22.585 3.074 -5.154 1.00 52.94 71 SER A N 1
ATOM 570 C CA . SER A 1 71 ? 21.841 4.053 -4.347 1.00 52.94 71 SER A CA 1
ATOM 571 C C . SER A 1 71 ? 21.508 3.529 -2.959 1.00 52.94 71 SER A C 1
ATOM 573 O O . SER A 1 71 ? 21.060 2.359 -2.905 1.00 52.94 71 SER A O 1
#

InterPro domains:
  IPR001463 Sodium:alanine symporter [PTHR30330] (1-70)

Radius of gyration: 22.71 Å; chains: 1; bounding box: 46×16×58 Å

Sequence (71 aa):
METVNQLVSQASDFLWNVILIILLCGTGIYFTIRLRFIQVRKFKEGCRLVFGHMRFKGEKSSAGEMTPFQS

Organism: NCBI:txid2838632